Protein AF-A0A2D4HST8-F1 (afdb_monomer_lite)

Secondary structure (DSSP, 8-state):
---GGGGG-HHHHHHHHHHHHHHHHHH--TT--HHHHHHHHHHHHHHHHHHHHHHHHHHHHHHHHHHHHHHHHHHHHHHH-TT-HHHHHHHHHHHHHTT-

Organism: NCBI:txid129467

pLDDT: mean 87.28, std 7.96, range [52.97, 95.81]

Structure (mmCIF, N/CA/C/O backbone):
data_AF-A0A2D4HST8-F1
#
_entry.id   AF-A0A2D4HST8-F1
#
loop_
_atom_site.group_PDB
_atom_site.id
_atom_site.type_symbol
_atom_site.label_atom_id
_atom_site.label_alt_id
_atom_site.label_comp_id
_atom_site.label_asym_id
_atom_site.label_entity_id
_atom_site.label_seq_id
_atom_site.pdbx_PDB_ins_code
_atom_site.Cartn_x
_atom_site.Cartn_y
_atom_site.Cartn_z
_atom_site.occupancy
_atom_site.B_iso_or_equiv
_atom_site.auth_seq_id
_atom_site.auth_comp_id
_atom_site.auth_asym_id
_atom_site.auth_atom_id
_atom_site.pdbx_PDB_model_num
ATOM 1 N N . MET A 1 1 ? 8.930 10.904 0.279 1.00 55.53 1 MET A N 1
ATOM 2 C CA . MET A 1 1 ? 9.992 9.876 0.193 1.00 55.53 1 MET A CA 1
ATOM 3 C C . MET A 1 1 ? 9.341 8.494 0.197 1.00 55.53 1 MET A C 1
ATOM 5 O O . MET A 1 1 ? 8.249 8.378 0.740 1.00 55.53 1 MET A O 1
ATOM 9 N N . LEU A 1 2 ? 9.940 7.491 -0.455 1.00 66.50 2 LEU A N 1
ATOM 10 C CA . LEU A 1 2 ? 9.447 6.103 -0.466 1.00 66.50 2 LEU A CA 1
ATOM 11 C C . LEU A 1 2 ? 9.528 5.525 0.957 1.00 66.50 2 LEU A C 1
ATOM 13 O O . LEU A 1 2 ? 10.581 5.628 1.577 1.00 66.50 2 LEU A O 1
ATOM 17 N N . ASN A 1 3 ? 8.450 4.928 1.472 1.00 76.25 3 ASN A N 1
ATOM 18 C CA . ASN A 1 3 ? 8.495 4.193 2.739 1.00 76.25 3 ASN A CA 1
ATOM 19 C C . ASN A 1 3 ? 9.183 2.835 2.502 1.00 76.25 3 ASN A C 1
ATOM 21 O O . ASN A 1 3 ? 8.600 2.021 1.789 1.00 76.25 3 ASN A O 1
ATOM 25 N N . PRO A 1 4 ? 10.352 2.537 3.100 1.00 81.25 4 PRO A N 1
ATOM 26 C CA . PRO A 1 4 ? 11.068 1.282 2.854 1.00 81.25 4 PRO A CA 1
ATOM 27 C C . PRO A 1 4 ? 10.265 0.024 3.210 1.00 81.25 4 PRO A C 1
ATOM 29 O O . PRO A 1 4 ? 10.496 -1.033 2.630 1.00 81.25 4 PRO A O 1
ATOM 32 N N . GLN A 1 5 ? 9.287 0.123 4.119 1.00 84.88 5 GLN A N 1
ATOM 33 C CA . GLN A 1 5 ? 8.447 -1.016 4.505 1.00 84.88 5 GLN A CA 1
ATOM 34 C C . GLN A 1 5 ? 7.556 -1.518 3.362 1.00 84.88 5 GLN A C 1
ATOM 36 O O . GLN A 1 5 ? 7.193 -2.690 3.353 1.00 84.88 5 GLN A O 1
ATOM 41 N N . ILE A 1 6 ? 7.247 -0.677 2.365 1.00 86.50 6 ILE A N 1
ATOM 42 C CA . ILE A 1 6 ? 6.457 -1.096 1.196 1.00 86.50 6 ILE A CA 1
ATOM 43 C C . ILE A 1 6 ? 7.175 -2.176 0.377 1.00 86.50 6 ILE A C 1
ATOM 45 O O . ILE A 1 6 ? 6.536 -2.992 -0.273 1.00 86.50 6 ILE A O 1
ATOM 49 N N . LEU A 1 7 ? 8.507 -2.234 0.461 1.00 87.06 7 LEU A N 1
ATOM 50 C CA . LEU A 1 7 ? 9.316 -3.253 -0.205 1.00 87.06 7 LEU A CA 1
ATOM 51 C C . LEU A 1 7 ? 9.195 -4.633 0.455 1.00 87.06 7 LEU A C 1
ATOM 53 O O . LEU A 1 7 ? 9.780 -5.589 -0.037 1.00 87.06 7 LEU A O 1
ATOM 57 N N . ARG A 1 8 ? 8.459 -4.744 1.568 1.00 90.44 8 ARG A N 1
ATOM 58 C CA . ARG A 1 8 ? 8.103 -6.013 2.220 1.00 90.44 8 ARG A CA 1
ATOM 59 C C . ARG A 1 8 ? 6.670 -6.450 1.906 1.00 90.44 8 ARG A C 1
ATOM 61 O O . ARG A 1 8 ? 6.293 -7.572 2.235 1.00 90.44 8 ARG A O 1
ATOM 68 N N . ASP A 1 9 ? 5.873 -5.580 1.288 1.00 92.06 9 ASP A N 1
ATOM 69 C CA . ASP A 1 9 ? 4.499 -5.874 0.896 1.00 92.06 9 ASP A CA 1
ATOM 70 C C . ASP A 1 9 ? 4.509 -6.723 -0.386 1.00 92.06 9 ASP A C 1
ATOM 72 O O . ASP A 1 9 ? 4.892 -6.260 -1.464 1.00 92.06 9 ASP A O 1
ATOM 76 N N . LYS A 1 10 ? 4.110 -7.994 -0.262 1.00 94.56 10 LYS A N 1
ATOM 77 C CA . LYS A 1 10 ? 4.125 -8.959 -1.370 1.00 94.56 10 LYS A CA 1
ATOM 78 C C . LYS A 1 10 ? 3.229 -8.525 -2.532 1.00 94.56 10 LYS A C 1
ATOM 80 O O . LYS A 1 10 ? 3.612 -8.737 -3.682 1.00 94.56 10 LYS A O 1
ATOM 85 N N . ASP A 1 11 ? 2.097 -7.880 -2.250 1.00 92.75 11 ASP A N 1
ATOM 86 C CA . ASP A 1 11 ? 1.168 -7.410 -3.284 1.00 92.75 11 ASP A CA 1
ATOM 87 C C . ASP A 1 11 ? 1.786 -6.260 -4.075 1.00 92.75 11 ASP A C 1
ATOM 89 O O . ASP A 1 11 ? 1.680 -6.196 -5.303 1.00 92.75 11 ASP A O 1
ATOM 93 N N . TYR A 1 12 ? 2.481 -5.363 -3.372 1.00 93.56 12 TYR A N 1
ATOM 94 C CA . TYR A 1 12 ? 3.223 -4.280 -4.004 1.00 93.56 12 TYR A CA 1
ATOM 95 C C . TYR A 1 12 ? 4.341 -4.815 -4.906 1.00 93.56 12 TYR A C 1
ATOM 97 O O . TYR A 1 12 ? 4.439 -4.402 -6.061 1.00 93.56 12 TYR A O 1
ATOM 105 N N . ILE A 1 13 ? 5.151 -5.759 -4.412 1.00 93.81 13 ILE A N 1
ATOM 106 C CA . ILE A 1 13 ? 6.246 -6.364 -5.188 1.00 93.81 13 ILE A CA 1
ATOM 107 C C . ILE A 1 13 ? 5.700 -7.049 -6.443 1.00 93.81 13 ILE A C 1
ATOM 109 O O . ILE A 1 13 ? 6.216 -6.822 -7.538 1.00 93.81 13 ILE A O 1
ATOM 113 N N . ALA A 1 14 ? 4.642 -7.853 -6.302 1.00 94.50 14 ALA A N 1
ATOM 114 C CA . ALA A 1 14 ? 4.017 -8.545 -7.424 1.00 94.50 14 ALA A CA 1
ATOM 115 C C . ALA A 1 14 ? 3.482 -7.557 -8.471 1.00 94.50 14 ALA A C 1
ATOM 117 O O . ALA A 1 14 ? 3.707 -7.743 -9.669 1.00 94.50 14 ALA A O 1
ATOM 118 N N . LYS A 1 15 ? 2.835 -6.471 -8.026 1.00 92.38 15 LYS A N 1
ATOM 119 C CA . LYS A 1 15 ? 2.345 -5.413 -8.914 1.00 92.38 15 LYS A CA 1
ATOM 120 C C . LYS A 1 15 ? 3.480 -4.718 -9.660 1.00 92.38 15 LYS A C 1
ATOM 122 O O . LYS A 1 15 ? 3.413 -4.605 -10.877 1.00 92.38 15 LYS A O 1
ATOM 127 N N . VAL A 1 16 ? 4.515 -4.273 -8.948 1.00 93.62 16 VAL A N 1
ATOM 128 C CA . VAL A 1 16 ? 5.659 -3.583 -9.559 1.00 93.62 16 VAL A CA 1
ATOM 129 C C . VAL A 1 16 ? 6.366 -4.480 -10.565 1.00 93.62 16 VAL A C 1
ATOM 131 O O . VAL A 1 16 ? 6.707 -4.011 -11.644 1.00 93.62 16 VAL A O 1
ATOM 134 N N . LYS A 1 17 ? 6.553 -5.766 -10.246 1.00 94.25 17 LYS A N 1
ATOM 135 C CA . LYS A 1 17 ? 7.171 -6.722 -11.167 1.00 94.25 17 LYS A CA 1
ATOM 136 C C . LYS A 1 17 ? 6.377 -6.829 -12.472 1.00 94.25 17 LYS A C 1
ATOM 138 O O . LYS A 1 17 ? 6.953 -6.636 -13.537 1.00 94.25 17 LYS A O 1
ATOM 143 N N . LYS A 1 18 ? 5.059 -7.036 -12.381 1.00 94.31 18 LYS A N 1
ATOM 144 C CA . LYS A 1 18 ? 4.169 -7.118 -13.549 1.00 94.31 18 LYS A CA 1
ATOM 145 C C . LYS A 1 18 ? 4.151 -5.820 -14.366 1.00 94.31 18 LYS A C 1
ATOM 147 O O . LYS A 1 18 ? 4.235 -5.857 -15.590 1.00 94.31 18 LYS A O 1
ATOM 152 N N . ASP A 1 19 ? 4.049 -4.676 -13.693 1.00 92.00 19 ASP A N 1
ATOM 153 C CA . ASP A 1 19 ? 4.002 -3.366 -14.347 1.00 92.00 19 ASP A CA 1
ATOM 154 C C . ASP A 1 19 ? 5.342 -3.043 -15.045 1.00 92.00 19 ASP A C 1
ATOM 156 O O . ASP A 1 19 ? 5.351 -2.487 -16.142 1.00 92.00 19 ASP A O 1
ATOM 160 N N . LEU A 1 20 ? 6.481 -3.424 -14.449 1.00 93.12 20 LEU A N 1
ATOM 161 C CA . LEU A 1 20 ? 7.804 -3.264 -15.059 1.00 93.12 20 LEU A CA 1
ATOM 162 C C . LEU A 1 20 ? 8.023 -4.193 -16.254 1.00 93.12 20 LEU A C 1
ATOM 164 O O . LEU A 1 20 ? 8.583 -3.749 -17.252 1.00 93.12 20 LEU A O 1
ATOM 168 N N . GLU A 1 21 ? 7.592 -5.454 -16.172 1.00 93.38 21 GLU A N 1
ATOM 169 C CA . GLU A 1 21 ? 7.651 -6.395 -17.299 1.00 93.38 21 GLU A CA 1
ATOM 170 C C . GLU A 1 21 ? 6.919 -5.816 -18.517 1.00 93.38 21 GLU A C 1
ATOM 172 O O . GLU A 1 21 ? 7.506 -5.705 -19.593 1.00 93.38 21 GLU A O 1
ATOM 177 N N . MET A 1 22 ? 5.689 -5.327 -18.318 1.00 91.81 22 MET A N 1
ATOM 178 C CA . MET A 1 22 ? 4.920 -4.646 -19.364 1.00 91.81 22 MET A CA 1
ATOM 179 C C . MET A 1 22 ? 5.610 -3.365 -19.855 1.00 91.81 22 MET A C 1
ATOM 181 O O . MET A 1 22 ? 5.651 -3.094 -21.055 1.00 91.81 22 MET A O 1
ATOM 185 N N . PHE A 1 23 ? 6.167 -2.561 -18.946 1.00 90.56 23 PHE A N 1
ATOM 186 C CA . PHE A 1 23 ? 6.869 -1.334 -19.312 1.00 90.56 23 PHE A CA 1
ATOM 187 C C . PHE A 1 23 ? 8.072 -1.620 -20.221 1.00 90.56 23 PHE A C 1
ATOM 189 O O . PHE A 1 23 ? 8.240 -0.949 -21.241 1.00 90.56 23 PHE A O 1
ATOM 196 N N . PHE A 1 24 ? 8.904 -2.607 -19.882 1.00 90.31 24 PHE A N 1
ATOM 197 C CA . PHE A 1 24 ? 10.083 -2.937 -20.678 1.00 90.31 24 PHE A CA 1
ATOM 198 C C . PHE A 1 24 ? 9.728 -3.568 -22.022 1.00 90.31 24 PHE A C 1
ATOM 200 O O . PHE A 1 24 ? 10.383 -3.230 -23.005 1.00 90.31 24 PHE A O 1
ATOM 207 N N . ASP A 1 25 ? 8.689 -4.401 -22.086 1.00 90.38 25 ASP A N 1
ATOM 208 C CA . ASP A 1 25 ? 8.198 -4.982 -23.342 1.00 90.38 25 ASP A CA 1
ATOM 209 C C . ASP A 1 25 ? 7.823 -3.893 -24.366 1.00 90.38 25 ASP A C 1
ATOM 211 O O . ASP A 1 25 ? 8.209 -3.942 -25.532 1.00 90.38 25 ASP A O 1
ATOM 215 N N . VAL A 1 26 ? 7.172 -2.820 -23.904 1.00 87.94 26 VAL A N 1
ATOM 216 C CA . VAL A 1 26 ? 6.724 -1.717 -24.771 1.00 87.94 26 VAL A CA 1
ATOM 217 C C . VAL A 1 26 ? 7.844 -0.719 -25.104 1.00 87.94 26 VAL A C 1
ATOM 219 O O . VAL A 1 26 ? 7.883 -0.162 -26.208 1.00 87.94 26 VAL A O 1
ATOM 222 N N . ASN A 1 27 ? 8.744 -0.444 -24.154 1.00 85.12 27 ASN A N 1
ATOM 223 C CA . ASN A 1 27 ? 9.662 0.702 -24.235 1.00 85.12 27 ASN A CA 1
ATOM 224 C C . ASN A 1 27 ? 11.108 0.338 -24.606 1.00 85.12 27 ASN A C 1
ATOM 226 O O . ASN A 1 27 ? 11.887 1.224 -24.984 1.00 85.12 27 ASN A O 1
ATOM 230 N N . LYS A 1 28 ? 11.489 -0.943 -24.543 1.00 80.38 28 LYS A N 1
ATOM 231 C CA . LYS A 1 28 ? 12.826 -1.407 -24.930 1.00 80.38 28 LYS A CA 1
ATOM 232 C C . LYS A 1 28 ? 12.918 -1.556 -26.454 1.00 80.38 28 LYS A C 1
ATOM 234 O O . LYS A 1 28 ? 12.888 -2.654 -26.997 1.00 80.38 28 LYS A O 1
ATOM 239 N N . LYS A 1 29 ? 13.036 -0.426 -27.155 1.00 80.69 29 LYS A N 1
ATOM 240 C CA . LYS A 1 29 ? 13.279 -0.360 -28.607 1.00 80.69 29 LYS A CA 1
ATOM 241 C C . LYS A 1 29 ? 14.762 -0.113 -28.886 1.00 80.69 29 LYS A C 1
ATOM 243 O O . LYS A 1 29 ? 15.443 0.506 -28.074 1.00 80.69 29 LYS A O 1
ATOM 248 N N . GLY A 1 30 ? 15.252 -0.542 -30.053 1.00 73.81 30 GLY A N 1
ATOM 249 C CA . GLY A 1 30 ? 16.677 -0.461 -30.422 1.00 73.81 30 GLY A CA 1
ATOM 250 C C . GLY A 1 30 ? 17.286 0.951 -30.426 1.00 73.81 30 GLY A C 1
ATOM 251 O O . GLY A 1 30 ? 18.502 1.085 -30.355 1.00 73.81 30 GLY A O 1
ATOM 252 N N . HIS A 1 31 ? 16.457 2.000 -30.458 1.00 77.94 31 HIS A N 1
ATOM 253 C CA . HIS A 1 31 ? 16.890 3.404 -30.447 1.00 77.94 31 HIS A CA 1
ATOM 254 C C . HIS A 1 31 ? 16.724 4.102 -29.083 1.00 77.94 31 HIS A C 1
ATOM 256 O O . HIS A 1 31 ? 17.098 5.265 -28.941 1.00 77.94 31 HIS A O 1
ATOM 262 N N . THR A 1 32 ? 16.154 3.436 -28.072 1.00 80.94 32 THR A N 1
ATOM 263 C CA . THR A 1 32 ? 15.970 4.037 -26.744 1.00 80.94 32 THR A CA 1
ATOM 264 C C . THR A 1 32 ? 17.296 4.019 -25.980 1.00 80.94 32 THR A C 1
ATOM 266 O O . THR A 1 32 ? 17.825 2.951 -25.680 1.00 80.94 32 THR A O 1
ATOM 269 N N . SER A 1 33 ? 17.820 5.193 -25.611 1.00 90.31 33 SER A N 1
ATOM 270 C CA . SER A 1 33 ? 18.988 5.285 -24.722 1.00 90.31 33 SER A CA 1
ATOM 271 C C . SER A 1 33 ? 18.711 4.609 -23.375 1.00 90.31 33 SER A C 1
ATOM 273 O O . SER A 1 33 ? 17.646 4.802 -22.781 1.00 90.31 33 SER A O 1
ATOM 275 N N . ILE A 1 34 ? 19.700 3.872 -22.859 1.00 87.88 34 ILE A N 1
ATOM 276 C CA . ILE A 1 34 ? 19.654 3.226 -21.536 1.00 87.88 34 ILE A CA 1
ATOM 277 C C . ILE A 1 34 ? 19.328 4.251 -20.442 1.00 87.88 34 ILE A C 1
ATOM 279 O O . ILE A 1 34 ? 18.557 3.957 -19.530 1.00 87.88 34 ILE A O 1
ATOM 283 N N . GLN A 1 35 ? 19.863 5.469 -20.558 1.00 92.38 35 GLN A N 1
ATOM 284 C CA . GLN A 1 35 ? 19.608 6.539 -19.598 1.00 92.38 35 GLN A CA 1
ATOM 285 C C . GLN A 1 35 ? 18.136 6.968 -19.605 1.00 92.38 35 GLN A C 1
ATOM 287 O O . GLN A 1 35 ? 17.500 6.980 -18.554 1.00 92.38 35 GLN A O 1
ATOM 292 N N . ASN A 1 36 ? 17.564 7.216 -20.787 1.00 90.00 36 ASN A N 1
ATOM 293 C CA . ASN A 1 36 ? 16.153 7.592 -20.925 1.00 90.00 36 ASN A CA 1
ATOM 294 C C . ASN A 1 36 ? 15.223 6.486 -20.418 1.00 90.00 36 ASN A C 1
ATOM 296 O O . ASN A 1 36 ? 14.207 6.763 -19.776 1.00 90.00 36 ASN A O 1
ATOM 300 N N . LEU A 1 37 ? 15.582 5.226 -20.676 1.00 90.81 37 LEU A N 1
ATOM 301 C CA . LEU A 1 37 ? 14.842 4.073 -20.180 1.00 90.81 37 LEU A CA 1
ATOM 302 C C . LEU A 1 37 ? 14.871 4.014 -18.646 1.00 90.81 37 LEU A C 1
ATOM 304 O O . LEU A 1 37 ? 13.826 3.835 -18.018 1.00 90.81 37 LEU A O 1
ATOM 308 N N . TRP A 1 38 ? 16.040 4.214 -18.034 1.00 92.50 38 TRP A N 1
ATOM 309 C CA . TRP A 1 38 ? 16.190 4.232 -16.579 1.00 92.50 38 TRP A CA 1
ATOM 310 C C . TRP A 1 38 ? 15.448 5.401 -15.922 1.00 92.50 38 TRP A C 1
ATOM 312 O O . TRP A 1 38 ? 14.732 5.208 -14.936 1.00 92.50 38 TRP A O 1
ATOM 322 N N . ASP A 1 39 ? 15.565 6.606 -16.479 1.00 93.50 39 ASP A N 1
ATOM 323 C CA . ASP A 1 39 ? 14.885 7.795 -15.965 1.00 93.50 39 ASP A CA 1
ATOM 324 C C . ASP A 1 39 ? 13.364 7.649 -16.033 1.00 93.50 39 ASP A C 1
ATOM 326 O O . ASP A 1 39 ? 12.673 7.890 -15.039 1.00 93.50 39 ASP A O 1
ATOM 330 N N . THR A 1 40 ? 12.847 7.131 -17.147 1.00 92.56 40 THR A N 1
ATOM 331 C CA . THR A 1 40 ? 11.410 6.881 -17.310 1.00 92.56 40 THR A CA 1
ATOM 332 C C . THR A 1 40 ? 10.924 5.787 -16.358 1.00 92.56 40 THR A C 1
ATOM 334 O O . THR A 1 40 ? 9.885 5.948 -15.716 1.00 92.56 40 THR A O 1
ATOM 337 N N . THR A 1 41 ? 11.705 4.716 -16.177 1.00 93.06 41 THR A N 1
ATOM 338 C CA . THR A 1 41 ? 11.392 3.645 -15.216 1.00 93.06 41 THR A CA 1
ATOM 339 C C . THR A 1 41 ? 11.259 4.198 -13.794 1.00 93.06 41 THR A C 1
ATOM 341 O O . THR A 1 41 ? 10.292 3.894 -13.095 1.00 93.06 41 THR A O 1
ATOM 344 N N . LYS A 1 42 ? 12.185 5.063 -13.356 1.00 91.69 42 LYS A N 1
ATOM 345 C CA . LYS A 1 42 ? 12.125 5.695 -12.025 1.00 91.69 42 LYS A CA 1
ATOM 346 C C . LYS A 1 42 ? 10.867 6.546 -11.843 1.00 91.69 42 LYS A C 1
ATOM 348 O O . LYS A 1 42 ? 10.225 6.471 -10.792 1.00 91.69 42 LYS A O 1
ATOM 353 N N . VAL A 1 43 ? 10.511 7.353 -12.845 1.00 93.50 43 VAL A N 1
ATOM 354 C CA . VAL A 1 43 ? 9.299 8.191 -12.809 1.00 93.50 43 VAL A CA 1
ATOM 355 C C . VAL A 1 43 ? 8.046 7.318 -12.735 1.00 93.50 43 VAL A C 1
ATOM 357 O O . VAL A 1 43 ? 7.176 7.557 -11.895 1.00 93.50 43 VAL A O 1
ATOM 360 N N . TYR A 1 44 ? 7.992 6.261 -13.543 1.00 91.56 44 TYR A N 1
ATOM 361 C CA . TYR A 1 44 ? 6.886 5.310 -13.567 1.00 91.56 44 TYR A CA 1
ATO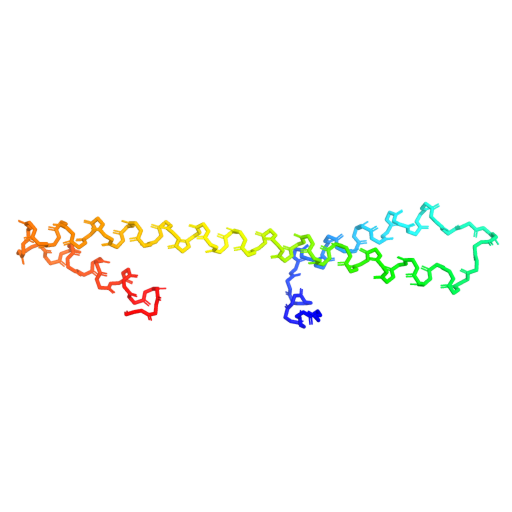M 362 C C . TYR A 1 44 ? 6.694 4.606 -12.214 1.00 91.56 44 TYR A C 1
ATOM 364 O O . TYR A 1 44 ? 5.603 4.637 -11.637 1.00 91.56 44 TYR A O 1
ATOM 372 N N . LEU A 1 45 ? 7.776 4.075 -11.636 1.00 92.00 45 LEU A N 1
ATOM 373 C CA . LEU A 1 45 ? 7.765 3.446 -10.312 1.00 92.00 45 LEU A CA 1
ATOM 374 C C . LEU A 1 45 ? 7.293 4.398 -9.214 1.00 92.00 45 LEU A C 1
ATOM 376 O O . LEU A 1 45 ? 6.540 4.000 -8.319 1.00 92.00 45 LEU A O 1
ATOM 380 N N . ARG A 1 46 ? 7.695 5.671 -9.282 1.00 91.38 46 ARG A N 1
ATOM 381 C CA . ARG A 1 46 ? 7.232 6.691 -8.338 1.00 91.38 46 ARG A CA 1
ATOM 382 C C . ARG A 1 46 ? 5.720 6.900 -8.446 1.00 91.38 46 ARG A C 1
ATOM 384 O O . ARG A 1 46 ? 5.059 6.964 -7.411 1.00 91.38 46 ARG A O 1
ATOM 391 N N . GLY A 1 47 ? 5.175 6.961 -9.661 1.00 92.31 47 GLY A N 1
ATOM 392 C CA . GLY A 1 47 ? 3.731 7.059 -9.895 1.00 92.31 47 GLY A CA 1
ATOM 393 C C . GLY A 1 47 ? 2.963 5.885 -9.283 1.00 92.31 47 GLY A C 1
ATOM 394 O O . GLY A 1 47 ? 2.040 6.095 -8.493 1.00 92.31 47 GLY A O 1
ATOM 395 N N . ILE A 1 48 ? 3.410 4.653 -9.555 1.00 91.69 48 ILE A N 1
ATOM 396 C CA . ILE A 1 48 ? 2.820 3.428 -8.987 1.00 91.69 48 ILE A CA 1
ATOM 397 C C . ILE A 1 48 ? 2.859 3.459 -7.458 1.00 91.69 48 ILE A C 1
ATOM 399 O O . ILE A 1 48 ? 1.851 3.207 -6.799 1.00 91.69 48 ILE A O 1
ATOM 403 N N . THR A 1 49 ? 4.012 3.808 -6.889 1.00 91.62 49 THR A N 1
ATOM 404 C CA . THR A 1 49 ? 4.209 3.893 -5.438 1.00 91.62 49 THR A CA 1
ATOM 405 C C . THR A 1 49 ? 3.226 4.864 -4.788 1.00 91.62 49 THR A C 1
ATOM 407 O O . THR A 1 49 ? 2.646 4.561 -3.743 1.00 91.62 49 THR A O 1
ATOM 410 N N . ILE A 1 50 ? 3.061 6.056 -5.370 1.00 92.00 50 ILE A N 1
ATOM 411 C CA . ILE A 1 50 ? 2.174 7.091 -4.828 1.00 92.00 50 ILE A CA 1
ATOM 412 C C . ILE A 1 50 ? 0.726 6.601 -4.864 1.00 92.00 50 ILE A C 1
ATOM 414 O O . ILE A 1 50 ? 0.048 6.651 -3.838 1.00 92.00 50 ILE A O 1
ATOM 418 N N . ALA A 1 51 ? 0.280 6.064 -6.004 1.00 92.19 51 ALA A N 1
ATOM 419 C CA . ALA A 1 51 ? -1.072 5.535 -6.159 1.00 92.19 51 ALA A CA 1
ATOM 420 C C . ALA A 1 51 ? -1.355 4.384 -5.176 1.00 92.19 51 ALA A C 1
ATOM 422 O O . ALA A 1 51 ? -2.393 4.365 -4.511 1.00 92.19 51 ALA A O 1
ATOM 423 N N . TYR A 1 52 ? -0.404 3.459 -5.020 1.00 92.75 52 TYR A N 1
ATOM 424 C CA . TYR A 1 52 ? -0.523 2.335 -4.094 1.00 92.75 52 TYR A CA 1
ATOM 425 C C . TYR A 1 52 ? -0.661 2.798 -2.639 1.00 92.75 52 TYR A C 1
ATOM 427 O O . TYR A 1 52 ? -1.556 2.349 -1.919 1.00 92.75 52 TYR A O 1
ATOM 435 N N . ASN A 1 53 ? 0.192 3.731 -2.209 1.00 90.69 53 ASN A N 1
ATOM 436 C CA . ASN A 1 53 ? 0.148 4.269 -0.851 1.00 90.69 53 ASN A CA 1
ATOM 437 C C . ASN A 1 53 ? -1.125 5.070 -0.580 1.00 90.69 53 ASN A C 1
ATOM 439 O O . ASN A 1 53 ? -1.683 4.956 0.511 1.00 90.69 53 ASN A O 1
ATOM 443 N N . ALA A 1 54 ? -1.599 5.850 -1.555 1.00 92.75 54 ALA A N 1
ATOM 444 C CA . ALA A 1 54 ? -2.856 6.581 -1.443 1.00 92.75 54 ALA A CA 1
ATOM 445 C C . ALA A 1 54 ? -4.035 5.619 -1.233 1.00 92.75 54 ALA A C 1
ATOM 447 O O . ALA A 1 54 ? -4.836 5.818 -0.320 1.00 92.75 54 ALA A O 1
ATOM 448 N N . ARG A 1 55 ? -4.086 4.522 -2.002 1.00 93.38 55 ARG A N 1
ATOM 449 C CA . ARG A 1 55 ? -5.086 3.461 -1.819 1.00 93.38 55 ARG A CA 1
ATOM 450 C C . ARG A 1 55 ? -5.003 2.838 -0.423 1.00 93.38 55 ARG A C 1
ATOM 452 O O . ARG A 1 55 ? -6.000 2.831 0.288 1.00 93.38 55 ARG A O 1
ATOM 459 N N . LYS A 1 56 ? -3.818 2.387 0.001 1.00 91.38 56 LYS A N 1
ATOM 460 C CA . LYS A 1 56 ? -3.609 1.782 1.331 1.00 91.38 56 LYS A CA 1
ATOM 461 C C . LYS A 1 56 ? -3.958 2.740 2.473 1.00 91.38 56 LYS A C 1
ATOM 463 O O . LYS A 1 56 ? -4.453 2.313 3.510 1.00 91.38 56 LYS A O 1
ATOM 468 N N . LYS A 1 57 ? -3.690 4.039 2.307 1.00 92.56 57 LYS A N 1
ATOM 469 C CA . LYS A 1 57 ? -4.087 5.067 3.276 1.00 92.56 57 LYS A CA 1
ATOM 470 C C . LYS A 1 57 ? -5.610 5.151 3.383 1.00 92.56 57 LYS A C 1
ATOM 472 O O . LYS A 1 57 ? -6.120 5.087 4.494 1.00 92.56 57 LYS A O 1
ATOM 477 N N . LYS A 1 58 ? -6.312 5.207 2.249 1.00 95.81 58 LYS A N 1
ATOM 4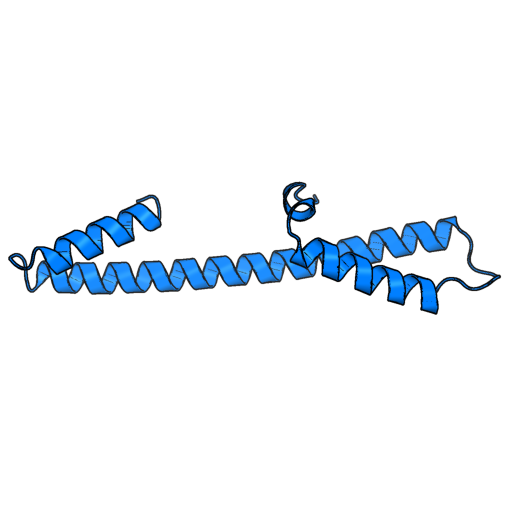78 C CA . LYS A 1 58 ? -7.780 5.223 2.207 1.00 95.81 58 LYS A CA 1
ATOM 479 C C . LYS A 1 58 ? -8.398 3.965 2.830 1.00 95.81 58 LYS A C 1
ATOM 481 O O . LYS A 1 58 ? -9.395 4.068 3.534 1.00 95.81 58 LYS A O 1
ATOM 486 N N . GLU A 1 59 ? -7.806 2.793 2.592 1.00 94.00 59 GLU A N 1
ATOM 487 C CA . GLU A 1 59 ? -8.226 1.527 3.215 1.00 94.00 59 GLU A CA 1
ATOM 488 C C . GLU A 1 59 ? -8.106 1.594 4.746 1.00 94.00 59 GLU A C 1
ATOM 490 O O . GLU A 1 59 ? -9.096 1.381 5.440 1.00 94.00 59 GLU A O 1
ATOM 495 N N . ARG A 1 60 ? -6.950 2.018 5.277 1.00 92.75 60 ARG A N 1
ATOM 496 C CA . ARG A 1 60 ? -6.755 2.187 6.730 1.00 92.75 60 ARG A CA 1
ATOM 497 C C . ARG A 1 60 ? -7.693 3.222 7.351 1.00 92.75 60 ARG A C 1
ATOM 499 O O . ARG A 1 60 ? -8.165 3.036 8.466 1.00 92.75 60 ARG A O 1
ATOM 506 N N . GLU A 1 61 ? -7.944 4.330 6.657 1.00 95.50 61 GLU A N 1
ATOM 507 C CA . GLU A 1 61 ? -8.888 5.356 7.119 1.00 95.50 61 GLU A CA 1
ATOM 508 C C . GLU A 1 61 ? -10.311 4.798 7.202 1.00 95.50 61 GLU A C 1
ATOM 510 O O . GLU A 1 61 ? -11.013 5.051 8.180 1.00 95.50 61 GLU A O 1
ATOM 515 N N . LYS A 1 62 ? -10.723 3.999 6.212 1.00 95.56 62 LYS A N 1
ATOM 516 C CA . LYS A 1 62 ? -12.019 3.321 6.223 1.00 95.56 62 LYS A CA 1
ATOM 517 C C . LYS A 1 62 ? -12.129 2.347 7.402 1.00 95.56 62 LYS A C 1
ATOM 519 O O . LYS A 1 62 ? -13.087 2.455 8.160 1.00 95.56 62 LYS A O 1
ATOM 524 N N . GLU A 1 63 ? -11.141 1.474 7.588 1.00 93.31 63 GLU A N 1
ATOM 525 C CA . GLU A 1 63 ? -11.099 0.517 8.707 1.00 93.31 63 GLU A CA 1
ATOM 526 C C . GLU A 1 63 ? -11.153 1.231 10.067 1.00 93.31 63 GLU A C 1
ATOM 528 O O . GLU A 1 63 ? -11.916 0.848 10.952 1.00 93.31 63 GLU A O 1
ATOM 533 N N . SER A 1 64 ? -10.398 2.323 10.225 1.00 91.31 64 SER A N 1
ATOM 534 C CA . SER A 1 64 ? -10.410 3.137 11.446 1.00 91.31 64 SER A CA 1
ATOM 535 C C . SER A 1 64 ? -11.787 3.754 11.716 1.00 91.31 64 SER A C 1
ATOM 537 O O . SER A 1 64 ? -12.295 3.679 12.835 1.00 91.31 64 SER A O 1
ATOM 539 N N . ASN A 1 65 ? -12.431 4.316 10.689 1.00 94.44 65 ASN A N 1
AT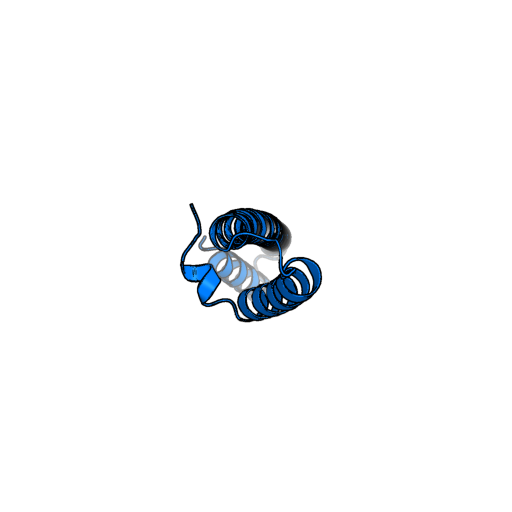OM 540 C CA . ASN A 1 65 ? -13.766 4.904 10.816 1.00 94.44 65 ASN A CA 1
ATOM 541 C C . ASN A 1 65 ? -14.831 3.858 11.178 1.00 94.44 65 ASN A C 1
ATOM 543 O O . ASN A 1 65 ? -15.724 4.137 11.980 1.00 94.44 65 ASN A O 1
ATOM 547 N N . GLU A 1 66 ? -14.747 2.658 10.603 1.00 93.94 66 GLU A N 1
ATOM 548 C CA . GLU A 1 66 ? -15.637 1.538 10.930 1.00 93.94 66 GLU A CA 1
ATOM 549 C C . GLU A 1 66 ? -15.472 1.118 12.395 1.00 93.94 66 GLU A C 1
ATOM 551 O O . GLU A 1 66 ? -16.454 1.103 13.140 1.00 93.94 66 GLU A O 1
ATOM 556 N N . LEU A 1 67 ? -14.232 0.913 12.851 1.00 90.88 67 LEU A N 1
ATOM 557 C CA . LEU A 1 67 ? -13.949 0.565 14.245 1.00 90.88 67 LEU A CA 1
ATOM 558 C C . LEU A 1 67 ? -14.419 1.645 15.231 1.00 90.88 67 LEU A C 1
ATOM 560 O O . LEU A 1 67 ? -15.001 1.324 16.267 1.00 90.88 67 LEU A O 1
ATOM 564 N N . GLN A 1 68 ? -14.221 2.930 14.919 1.00 92.19 68 GLN A N 1
ATOM 565 C CA . GLN A 1 68 ? -14.718 4.026 15.760 1.00 92.19 68 GLN A CA 1
ATOM 566 C C . GLN A 1 68 ? -16.247 4.025 15.868 1.00 92.19 68 GLN A C 1
ATOM 568 O O . GLN A 1 68 ? -16.795 4.271 16.946 1.00 92.19 68 GLN A O 1
ATOM 573 N N . ASN A 1 69 ? -16.950 3.746 14.770 1.00 94.12 69 ASN A N 1
ATOM 574 C CA . ASN A 1 69 ? -18.406 3.643 14.785 1.00 94.12 69 ASN A CA 1
ATOM 575 C C . ASN A 1 69 ? -18.884 2.458 15.629 1.00 94.12 69 ASN A C 1
ATOM 577 O O . ASN A 1 69 ? -19.859 2.598 16.371 1.00 94.12 69 ASN A O 1
ATOM 581 N N . ASP A 1 70 ? -18.194 1.323 15.562 1.00 90.19 70 ASP A N 1
ATOM 582 C CA . ASP A 1 70 ? -18.525 0.150 16.369 1.00 90.19 70 ASP A CA 1
ATOM 583 C C . ASP A 1 70 ? -18.269 0.387 17.861 1.00 90.19 70 ASP A C 1
ATOM 585 O O . ASP A 1 70 ? -19.129 0.062 18.683 1.00 90.19 70 ASP A O 1
ATOM 589 N N . ILE A 1 71 ? -17.170 1.060 18.224 1.00 89.06 71 ILE A N 1
ATOM 590 C CA . ILE A 1 71 ? -16.909 1.482 19.611 1.00 89.06 71 ILE A CA 1
ATOM 591 C C . ILE A 1 71 ? -18.038 2.378 20.126 1.00 89.06 71 ILE A C 1
ATOM 593 O O . ILE A 1 71 ? -18.557 2.127 21.212 1.00 89.06 71 ILE A O 1
ATOM 597 N N . ARG A 1 72 ? -18.472 3.381 19.348 1.00 91.19 72 ARG A N 1
ATOM 598 C CA . ARG A 1 72 ? -19.572 4.283 19.742 1.00 91.19 72 ARG A CA 1
ATOM 599 C C . ARG A 1 72 ? -20.887 3.537 19.969 1.00 91.19 72 ARG A C 1
ATOM 601 O O . ARG A 1 72 ? -21.646 3.889 20.871 1.00 91.19 72 ARG A O 1
ATOM 608 N N . LYS A 1 73 ? -21.186 2.519 19.155 1.00 91.06 73 LYS A N 1
ATOM 609 C CA . LYS A 1 73 ? -22.378 1.676 19.342 1.00 91.06 73 LYS A CA 1
ATOM 610 C C . LYS A 1 73 ? -22.271 0.851 20.622 1.00 91.06 73 LYS A C 1
ATOM 612 O O . LYS A 1 73 ? -23.217 0.844 21.406 1.00 91.06 73 LYS A O 1
ATOM 617 N N . LEU A 1 74 ? -21.127 0.200 20.838 1.00 87.75 74 LEU A N 1
ATOM 618 C CA . LEU A 1 74 ? -20.871 -0.608 22.030 1.00 87.75 74 LEU A CA 1
ATOM 619 C C . LEU A 1 74 ? -20.914 0.233 23.310 1.00 87.75 74 LEU A C 1
ATOM 621 O O . LEU A 1 74 ? -21.489 -0.204 24.299 1.00 87.75 74 LEU A O 1
ATOM 625 N N . GLU A 1 75 ? -20.385 1.455 23.280 1.00 86.12 75 GLU A N 1
ATOM 626 C CA . GLU A 1 75 ? -20.433 2.386 24.410 1.00 86.12 75 GLU A CA 1
ATOM 627 C C . GLU A 1 75 ? -21.875 2.759 24.779 1.00 86.12 75 GLU A C 1
ATOM 629 O O . GLU A 1 75 ? -22.266 2.657 25.941 1.00 86.12 75 GLU A O 1
ATOM 634 N N . ARG A 1 76 ? -22.702 3.116 23.785 1.00 89.44 76 ARG A N 1
ATOM 635 C CA . ARG A 1 76 ? -24.132 3.398 24.005 1.00 89.44 76 ARG A CA 1
ATOM 636 C C . ARG A 1 76 ? -24.869 2.187 24.570 1.00 89.44 76 ARG A C 1
ATOM 638 O O . ARG A 1 76 ? -25.673 2.333 25.483 1.00 89.44 76 ARG A O 1
ATOM 645 N N . GLN A 1 77 ? -24.595 0.993 24.047 1.00 86.50 77 GLN A N 1
ATOM 646 C CA . GLN A 1 77 ? -25.195 -0.238 24.564 1.00 86.50 77 GLN A CA 1
ATOM 647 C C . GLN A 1 77 ? -24.751 -0.519 26.004 1.00 86.50 77 GLN A C 1
ATOM 649 O O . GLN A 1 77 ? -25.589 -0.830 26.844 1.00 86.50 77 GLN A O 1
ATOM 654 N N . ALA A 1 78 ? -23.466 -0.345 26.322 1.00 83.56 78 ALA A N 1
ATOM 655 C CA . ALA A 1 78 ? -22.943 -0.532 27.673 1.00 83.56 78 ALA A CA 1
ATOM 656 C C . ALA A 1 78 ? -23.599 0.425 28.683 1.00 83.56 78 ALA A C 1
ATOM 658 O O . ALA A 1 78 ? -23.930 0.004 29.789 1.00 83.56 78 ALA A O 1
ATOM 659 N N . GLN A 1 79 ? -23.842 1.683 28.292 1.00 82.00 79 GLN A N 1
ATOM 660 C CA . GLN A 1 79 ? -24.551 2.664 29.123 1.00 82.00 79 GLN A CA 1
ATOM 661 C C . GLN A 1 79 ? -26.011 2.263 29.393 1.00 82.00 79 GLN A C 1
ATOM 663 O O . GLN A 1 79 ? -26.501 2.459 30.503 1.00 82.00 79 GLN A O 1
ATOM 668 N N . LEU A 1 80 ? -26.703 1.685 28.404 1.00 86.12 80 LEU A N 1
ATOM 669 C CA . LEU A 1 80 ? -28.103 1.256 28.533 1.00 86.12 80 LEU A CA 1
ATOM 670 C C . LEU A 1 80 ? -28.260 -0.075 29.284 1.00 86.12 80 LEU A C 1
ATOM 672 O O . LEU A 1 80 ? -29.272 -0.292 29.948 1.00 86.12 80 LEU A O 1
ATOM 676 N N . THR A 1 81 ? -27.271 -0.969 29.201 1.00 84.00 81 THR A N 1
ATOM 677 C CA . THR A 1 81 ? -27.287 -2.285 29.862 1.00 84.00 81 THR A CA 1
ATOM 678 C C . THR A 1 81 ? -26.040 -2.501 30.732 1.00 84.00 81 THR A C 1
ATOM 680 O O . THR A 1 81 ? -25.226 -3.379 30.432 1.00 84.00 81 THR A O 1
ATOM 683 N N . PRO A 1 82 ? -25.881 -1.756 31.844 1.00 71.25 82 PRO A N 1
ATOM 684 C CA . PRO A 1 82 ? -24.652 -1.745 32.647 1.00 71.25 82 PRO A CA 1
ATOM 685 C C . PRO A 1 82 ? -24.341 -3.066 33.372 1.00 71.25 82 PRO A C 1
ATOM 687 O O . PRO A 1 82 ? -23.255 -3.221 33.918 1.00 71.25 82 PRO A O 1
ATOM 690 N N . LYS A 1 83 ? -25.267 -4.035 33.375 1.00 79.06 83 LYS A N 1
ATOM 691 C CA . LYS A 1 83 ? -25.059 -5.386 33.931 1.00 79.06 83 LYS A CA 1
ATOM 692 C C . LYS A 1 83 ? -24.645 -6.428 32.886 1.00 79.06 83 LYS A C 1
ATOM 694 O O . LYS A 1 83 ? -24.414 -7.579 33.236 1.00 79.06 83 LYS A O 1
ATOM 699 N N . ASN A 1 84 ? -24.584 -6.060 31.605 1.00 81.25 84 ASN A N 1
ATOM 700 C CA . ASN A 1 84 ? -24.200 -6.986 30.548 1.00 81.25 84 ASN A CA 1
ATOM 701 C C . ASN A 1 84 ? -22.673 -6.982 30.370 1.00 81.25 84 ASN A C 1
ATOM 703 O O . ASN A 1 84 ? -22.120 -6.202 29.591 1.00 81.25 84 ASN A O 1
ATOM 707 N N . GLU A 1 85 ? -21.993 -7.871 31.097 1.00 83.81 85 GLU A N 1
ATOM 708 C CA . GLU A 1 85 ? -20.531 -8.014 31.061 1.00 83.81 85 GLU A CA 1
ATOM 709 C C . GLU A 1 85 ? -19.988 -8.302 29.655 1.00 83.81 85 GLU A C 1
ATOM 711 O O . GL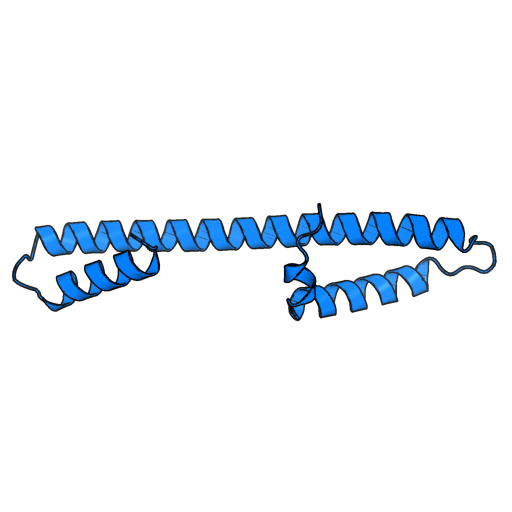U A 1 85 ? -18.892 -7.853 29.316 1.00 83.81 85 GLU A O 1
ATOM 716 N N . GLN A 1 86 ? -20.762 -8.977 28.798 1.00 85.31 86 GLN A N 1
ATOM 717 C CA . GLN A 1 86 ? -20.365 -9.260 27.419 1.00 85.31 86 GLN A CA 1
ATOM 718 C C . GLN A 1 86 ? -20.190 -7.969 26.610 1.00 85.31 86 GLN A C 1
ATOM 720 O O . GLN A 1 86 ? -19.201 -7.807 25.894 1.00 85.31 86 GLN A O 1
ATOM 725 N N . ILE A 1 87 ? -21.124 -7.023 26.750 1.00 78.62 87 ILE A N 1
ATOM 726 C CA . ILE A 1 87 ? -21.084 -5.733 26.046 1.00 78.62 87 ILE A CA 1
ATOM 727 C C . ILE A 1 87 ? -19.930 -4.873 26.578 1.00 78.62 87 ILE A C 1
ATOM 729 O O . ILE A 1 87 ? -19.202 -4.266 25.791 1.00 78.62 87 ILE A O 1
ATOM 733 N N . ILE A 1 88 ? -19.695 -4.890 27.893 1.00 77.69 88 ILE A N 1
ATOM 734 C CA . ILE A 1 88 ? -18.582 -4.169 28.529 1.00 77.69 88 ILE A CA 1
ATOM 735 C C . ILE A 1 88 ? -17.225 -4.725 28.067 1.00 77.69 88 ILE A C 1
ATOM 737 O O . ILE A 1 88 ? -16.317 -3.955 27.747 1.00 77.69 88 ILE A O 1
ATOM 741 N N . ASN A 1 89 ? -17.078 -6.049 27.996 1.00 85.06 89 ASN A N 1
ATOM 742 C CA . ASN A 1 89 ? -15.842 -6.691 27.545 1.00 85.06 89 ASN A CA 1
ATOM 743 C C . ASN A 1 89 ? -15.587 -6.448 26.053 1.00 85.06 89 ASN A C 1
ATOM 745 O O . ASN A 1 89 ? -14.467 -6.103 25.675 1.00 85.06 89 ASN A O 1
ATOM 749 N N . ASN A 1 90 ? -16.621 -6.533 25.214 1.00 83.62 90 ASN A N 1
ATOM 750 C CA . ASN A 1 90 ? -16.512 -6.215 23.790 1.00 83.62 90 ASN A CA 1
ATOM 751 C C . ASN A 1 90 ? -16.112 -4.752 23.561 1.00 8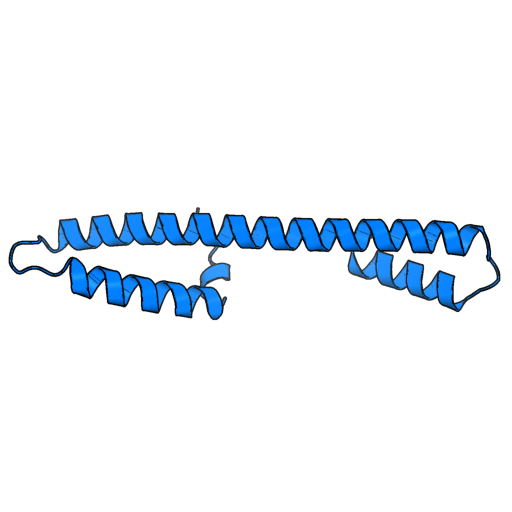3.62 90 ASN A C 1
ATOM 753 O O . ASN A 1 90 ? -15.253 -4.480 22.722 1.00 83.62 90 ASN A O 1
ATOM 757 N N . TRP A 1 91 ? -16.676 -3.818 24.334 1.00 79.31 91 TRP A N 1
ATOM 758 C CA . TRP A 1 91 ? -16.294 -2.406 24.289 1.00 79.31 91 TRP A CA 1
ATOM 759 C C . TRP A 1 91 ? -14.819 -2.195 24.665 1.00 79.31 91 TRP A C 1
ATOM 761 O O . TRP A 1 91 ? -14.084 -1.552 23.915 1.00 79.31 91 TRP A O 1
ATOM 771 N N . LYS A 1 92 ? -14.350 -2.797 25.768 1.00 81.50 92 LYS A N 1
ATOM 772 C CA . LYS A 1 92 ? -12.938 -2.727 26.194 1.00 81.50 92 LYS A CA 1
ATOM 773 C C . LYS A 1 92 ? -11.981 -3.307 25.148 1.00 81.50 92 LYS A C 1
ATOM 775 O O . LYS A 1 92 ? -10.958 -2.694 24.850 1.00 81.50 92 LYS A O 1
ATOM 780 N N . LEU A 1 93 ? -12.318 -4.457 24.560 1.00 85.25 93 LEU A N 1
ATOM 781 C CA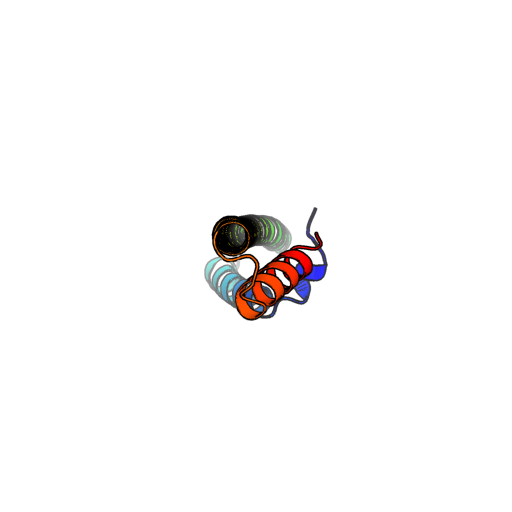 . LEU A 1 93 ? -11.518 -5.088 23.505 1.00 85.25 93 LEU A CA 1
ATOM 782 C C . LEU A 1 93 ? -11.461 -4.230 22.238 1.00 85.25 93 LEU A C 1
ATOM 784 O O . LEU A 1 93 ? -10.398 -4.099 21.633 1.00 85.25 93 LEU A O 1
ATOM 788 N N . ALA A 1 94 ? -12.587 -3.639 21.834 1.00 79.94 94 ALA A N 1
ATOM 789 C CA . ALA A 1 94 ? -12.640 -2.740 20.686 1.00 79.94 94 ALA A CA 1
ATOM 790 C C . ALA A 1 94 ? -11.788 -1.481 20.917 1.00 79.94 94 ALA A C 1
ATOM 792 O O . ALA A 1 94 ? -11.057 -1.066 20.020 1.00 79.94 94 ALA A O 1
ATOM 793 N N . LYS A 1 95 ? -11.809 -0.935 22.139 1.00 78.81 95 LYS A N 1
ATOM 794 C CA . LYS A 1 95 ? -10.984 0.208 22.547 1.00 78.81 95 LYS A CA 1
ATOM 795 C C . LYS A 1 95 ? -9.481 -0.112 22.483 1.00 78.81 95 LYS A C 1
ATOM 797 O O . LYS A 1 95 ? -8.738 0.585 21.795 1.00 78.81 95 LYS A O 1
ATOM 802 N N . HIS A 1 96 ? -9.076 -1.254 23.048 1.00 83.50 96 HIS A N 1
ATOM 803 C CA . HIS A 1 96 ? -7.692 -1.737 22.994 1.00 83.50 96 HIS A CA 1
ATOM 804 C C . HIS A 1 96 ? -7.203 -1.966 21.554 1.00 83.50 96 HIS A C 1
ATOM 806 O O . HIS A 1 96 ? -6.068 -1.637 21.220 1.00 83.50 96 HIS A O 1
ATOM 812 N N . LYS A 1 97 ? -8.050 -2.508 20.665 1.00 78.56 97 LYS A N 1
ATOM 813 C CA . LYS A 1 97 ? -7.711 -2.691 19.238 1.00 78.56 97 LYS A CA 1
ATOM 814 C C . LYS A 1 97 ? -7.419 -1.374 18.513 1.00 78.56 97 LYS A C 1
ATOM 816 O O . LYS A 1 97 ? -6.728 -1.398 17.499 1.00 78.56 97 LYS A O 1
ATOM 821 N N . LEU A 1 98 ? -7.925 -0.250 19.019 1.00 74.19 98 LEU A N 1
ATOM 822 C CA . LEU A 1 98 ? -7.701 1.076 18.451 1.00 74.19 98 LEU A CA 1
ATOM 823 C C . LEU A 1 98 ? -6.513 1.822 19.095 1.00 74.19 98 LEU A C 1
ATOM 825 O O . LEU A 1 98 ? -6.281 2.975 18.739 1.00 74.19 98 LEU A O 1
ATOM 829 N N . ASN A 1 99 ? -5.755 1.179 20.001 1.00 68.44 99 ASN A N 1
ATOM 830 C CA . ASN A 1 99 ? -4.739 1.807 20.862 1.00 68.44 99 ASN A CA 1
ATOM 831 C C . ASN A 1 99 ? -5.300 2.958 21.737 1.00 68.44 99 ASN A C 1
ATOM 833 O O . ASN A 1 99 ? -4.640 3.986 21.899 1.00 68.44 99 ASN A O 1
ATOM 837 N N . ILE A 1 100 ? -6.510 2.802 22.296 1.00 52.97 100 ILE A N 1
ATOM 838 C CA . ILE A 1 100 ? -7.129 3.729 23.274 1.00 52.97 100 ILE A CA 1
ATOM 839 C C . ILE A 1 100 ? -7.454 2.980 24.577 1.00 52.97 100 ILE A C 1
ATOM 841 O O . ILE A 1 100 ? -7.688 1.752 24.516 1.00 52.97 100 ILE A O 1
#

Sequence (100 aa):
MLNPQILRDKDYIAKVKKDLEMFFDVNKKGHTSIQNLWDTTKVYLRGITIAYNARKKKEREKESNELQNDIRKLERQAQLTPKNEQIINNWKLAKHKLNI

Radius of gyration: 23.01 Å; chains: 1; bounding box: 48×19×64 Å

Foldseek 3Di:
DQDVCCVVVPVSVVVLVVVVVVLCVPQVDPPDDPVNSVVVNVVVNVVSRVVVVVVVVVVVVVVLVVLVVVLVVLVVVCVVCVPPVVSVVVNVVSCVVNVD